Protein AF-A0A552ZB97-F1 (afdb_monomer_lite)

Sequence (66 aa):
MDANERIALDDWADQDLLTKSEAAERLVVEIDETVAKIEAGQGSDMLERRLAGMREALANFRGEDG

Radius of gyration: 17.7 Å; chains: 1; bounding box: 38×46×33 Å

Secondary structure (DSSP, 8-state):
--S-----GGGGTTS-PPPHHHHHHHHHHHHHHHHHHIIIII--HHHHHHHHHHHHHHHHHHHTT-

pLDDT: mean 82.61, std 18.8, range [42.44, 98.06]

Structure (mmCIF, N/CA/C/O backbone):
data_AF-A0A552ZB97-F1
#
_entry.id   AF-A0A552ZB97-F1
#
loop_
_atom_site.group_PDB
_atom_site.id
_atom_site.type_symbol
_atom_site.label_atom_id
_atom_site.label_alt_id
_atom_site.label_comp_id
_atom_site.label_asym_id
_atom_site.label_entity_id
_atom_site.label_seq_id
_atom_site.pdbx_PDB_ins_code
_atom_site.Cartn_x
_atom_site.Cartn_y
_atom_site.Cartn_z
_atom_site.occupancy
_atom_site.B_iso_or_equiv
_atom_site.auth_seq_id
_atom_site.auth_comp_id
_atom_site.auth_asym_id
_atom_site.auth_atom_id
_atom_site.pdbx_PDB_model_num
ATOM 1 N N . MET A 1 1 ? 24.747 34.540 -3.635 1.00 42.88 1 MET A N 1
ATOM 2 C CA . MET A 1 1 ? 24.087 33.234 -3.454 1.00 42.88 1 MET A CA 1
ATOM 3 C C . MET A 1 1 ? 23.214 33.049 -4.675 1.00 42.88 1 MET A C 1
ATOM 5 O O . MET A 1 1 ? 22.152 33.653 -4.749 1.00 42.88 1 MET A O 1
ATOM 9 N N . ASP A 1 2 ? 23.754 32.382 -5.691 1.00 43.47 2 ASP A N 1
ATOM 10 C CA . ASP A 1 2 ? 23.123 32.256 -7.002 1.00 43.47 2 ASP A CA 1
ATOM 11 C C . ASP A 1 2 ? 21.951 31.274 -6.957 1.00 43.47 2 ASP A C 1
ATOM 13 O O . ASP A 1 2 ? 22.095 30.125 -6.549 1.00 43.47 2 ASP A O 1
ATOM 17 N N . ALA A 1 3 ? 20.783 31.740 -7.400 1.00 55.31 3 ALA A N 1
ATOM 18 C CA . ALA A 1 3 ? 19.533 30.989 -7.507 1.00 55.31 3 ALA A CA 1
ATOM 19 C C . ALA A 1 3 ? 19.536 30.056 -8.732 1.00 55.31 3 ALA A C 1
ATOM 21 O O . ALA A 1 3 ? 18.647 30.115 -9.580 1.00 55.31 3 ALA A O 1
ATOM 22 N N . ASN A 1 4 ? 20.588 29.248 -8.873 1.00 52.31 4 ASN A N 1
ATOM 23 C CA . ASN A 1 4 ? 20.775 28.374 -10.029 1.00 52.31 4 ASN A CA 1
ATOM 24 C C . ASN A 1 4 ? 21.284 26.981 -9.655 1.00 52.31 4 ASN A C 1
ATOM 26 O O . ASN A 1 4 ? 21.899 26.307 -10.478 1.00 52.31 4 ASN A O 1
ATOM 30 N N . GLU A 1 5 ? 20.979 26.531 -8.439 1.00 56.09 5 GLU A N 1
ATOM 31 C CA . GLU A 1 5 ? 21.067 25.123 -8.052 1.00 56.09 5 GLU A CA 1
ATOM 32 C C . GLU A 1 5 ? 19.886 24.368 -8.688 1.00 56.09 5 GLU A C 1
ATOM 34 O O . GLU A 1 5 ? 18.962 23.885 -8.039 1.00 56.09 5 GLU A O 1
ATOM 39 N N . ARG A 1 6 ? 19.862 24.363 -10.026 1.00 58.53 6 ARG A N 1
ATOM 40 C CA . ARG A 1 6 ? 19.066 23.418 -10.798 1.00 58.53 6 ARG A CA 1
ATOM 41 C C . ARG A 1 6 ? 19.704 22.063 -10.537 1.00 58.53 6 ARG A C 1
ATOM 43 O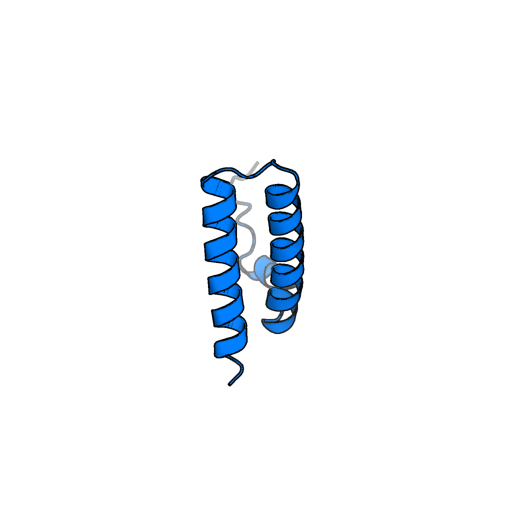 O . ARG A 1 6 ? 20.766 21.794 -11.092 1.00 58.53 6 ARG A O 1
ATOM 50 N N . ILE A 1 7 ? 19.070 21.275 -9.666 1.00 59.91 7 ILE A N 1
ATOM 51 C CA . ILE A 1 7 ? 19.337 19.843 -9.481 1.00 59.91 7 ILE A CA 1
ATOM 52 C C . ILE A 1 7 ? 19.600 19.258 -10.871 1.00 59.91 7 ILE A C 1
ATOM 54 O O . ILE A 1 7 ? 18.784 19.452 -11.783 1.00 59.91 7 ILE A O 1
ATOM 58 N N . ALA A 1 8 ? 20.778 18.664 -11.064 1.00 59.66 8 ALA A N 1
ATOM 59 C CA . ALA A 1 8 ? 21.138 18.089 -12.346 1.00 59.66 8 ALA A CA 1
ATOM 60 C C . ALA A 1 8 ? 20.078 17.037 -12.685 1.00 59.66 8 ALA A C 1
ATOM 62 O O . ALA A 1 8 ? 19.733 16.204 -11.854 1.00 59.66 8 ALA A O 1
ATOM 63 N N . LEU A 1 9 ? 19.541 17.082 -13.906 1.00 55.69 9 LEU A N 1
ATOM 64 C CA . LEU A 1 9 ? 18.536 16.123 -14.391 1.00 55.69 9 LEU A CA 1
ATOM 65 C C . LEU A 1 9 ? 19.013 14.653 -14.262 1.00 55.69 9 LEU A C 1
ATOM 67 O O . LEU A 1 9 ? 18.203 13.736 -14.322 1.00 55.69 9 LEU A O 1
ATOM 71 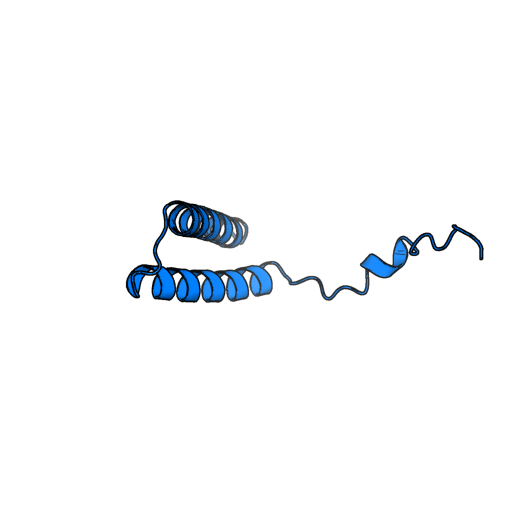N N . ASP A 1 10 ? 20.323 14.469 -14.080 1.00 50.34 10 ASP A N 1
ATOM 72 C CA . ASP A 1 10 ? 21.064 13.217 -13.917 1.00 50.34 10 ASP A CA 1
ATOM 73 C C . ASP A 1 10 ? 20.935 12.589 -12.511 1.00 50.34 10 ASP A C 1
ATOM 75 O O . ASP A 1 10 ? 21.006 11.372 -12.382 1.00 50.34 10 ASP A O 1
ATOM 79 N N . ASP A 1 11 ? 20.625 13.371 -11.467 1.00 51.53 11 ASP A N 1
ATOM 80 C CA . ASP A 1 11 ? 20.516 12.873 -10.077 1.00 51.53 11 ASP A CA 1
ATOM 81 C C . ASP A 1 11 ? 19.233 12.057 -9.812 1.00 51.53 11 ASP A C 1
ATOM 83 O O . ASP A 1 11 ? 19.027 11.528 -8.720 1.00 51.53 11 ASP A O 1
ATOM 87 N N . TRP A 1 12 ? 18.332 11.943 -10.795 1.00 56.12 12 TRP A N 1
ATOM 88 C CA . TRP A 1 12 ? 17.168 11.051 -10.701 1.00 56.12 12 TRP A CA 1
ATOM 89 C C . TRP A 1 12 ? 17.513 9.587 -10.993 1.00 56.12 12 TRP A C 1
ATOM 91 O O . TRP A 1 12 ? 16.760 8.703 -10.589 1.00 56.12 12 TRP A O 1
ATOM 101 N N . ALA A 1 13 ? 18.626 9.324 -11.684 1.00 55.81 13 ALA A N 1
ATOM 102 C CA . ALA A 1 13 ? 19.050 7.968 -12.031 1.00 55.81 13 ALA A CA 1
ATOM 103 C C . ALA A 1 13 ? 19.619 7.190 -10.829 1.00 55.81 13 ALA A C 1
ATOM 105 O O . ALA A 1 13 ? 19.596 5.963 -10.845 1.00 55.81 13 ALA A O 1
ATOM 106 N N . ASP A 1 14 ? 20.057 7.895 -9.779 1.00 53.34 14 ASP A N 1
ATOM 107 C CA . ASP A 1 14 ? 20.587 7.311 -8.538 1.00 53.34 14 ASP A CA 1
ATOM 108 C C . ASP A 1 14 ? 19.494 6.975 -7.501 1.00 53.34 14 ASP A C 1
ATOM 110 O O . ASP A 1 14 ? 19.798 6.521 -6.394 1.00 53.34 14 ASP A O 1
ATOM 114 N N . GLN A 1 15 ? 18.206 7.163 -7.828 1.00 58.50 15 GLN A N 1
ATOM 115 C CA . GLN A 1 15 ? 17.140 6.564 -7.025 1.00 58.50 15 GLN A CA 1
ATOM 116 C C . GLN A 1 15 ? 17.077 5.066 -7.305 1.00 58.50 15 GLN A C 1
ATOM 118 O O . GLN A 1 15 ? 16.911 4.648 -8.447 1.00 58.50 15 GLN A O 1
ATOM 123 N N . ASP A 1 16 ? 17.152 4.266 -6.242 1.00 69.44 16 ASP A N 1
ATOM 124 C CA . ASP A 1 16 ? 16.844 2.838 -6.267 1.00 69.44 16 ASP A CA 1
ATOM 125 C C . ASP A 1 16 ? 15.367 2.654 -6.657 1.00 69.44 16 ASP A C 1
ATOM 127 O O . ASP A 1 16 ? 14.454 2.662 -5.823 1.00 69.44 16 ASP A O 1
ATOM 131 N N . LEU A 1 17 ? 15.115 2.633 -7.967 1.00 78.31 17 LEU A N 1
ATOM 132 C CA . LEU A 1 17 ? 13.796 2.425 -8.533 1.00 78.31 17 LEU A CA 1
ATOM 133 C C . LEU A 1 17 ? 13.451 0.954 -8.352 1.00 78.31 17 LEU A C 1
ATOM 135 O O . LEU A 1 17 ? 14.094 0.078 -8.926 1.00 78.31 17 LEU A O 1
ATOM 139 N N . LEU A 1 18 ? 12.398 0.703 -7.581 1.00 83.44 18 LEU A N 1
ATOM 140 C CA . LEU A 1 18 ? 11.871 -0.641 -7.398 1.00 83.44 18 LEU A CA 1
ATOM 141 C C . LEU A 1 18 ? 11.525 -1.250 -8.756 1.00 83.44 18 LEU A C 1
ATOM 143 O O . LEU A 1 18 ? 10.838 -0.635 -9.582 1.00 83.44 18 LEU A O 1
ATOM 147 N N . THR A 1 19 ? 11.928 -2.498 -8.954 1.00 88.62 19 THR A N 1
ATOM 148 C CA . THR A 1 19 ? 11.356 -3.329 -10.008 1.00 88.62 19 THR A CA 1
ATOM 149 C C . THR A 1 19 ? 9.846 -3.465 -9.799 1.00 88.62 19 THR A C 1
ATOM 151 O O . THR A 1 19 ? 9.323 -3.292 -8.693 1.00 88.62 19 THR A O 1
ATOM 154 N N . LYS A 1 20 ? 9.112 -3.816 -10.863 1.00 88.50 20 LYS A N 1
ATOM 155 C CA . LYS A 1 20 ? 7.664 -4.069 -10.760 1.00 88.50 20 LYS A CA 1
ATOM 156 C C . LYS A 1 20 ? 7.344 -5.106 -9.674 1.00 88.50 20 LYS A C 1
ATOM 158 O O . LYS A 1 20 ? 6.405 -4.908 -8.908 1.00 88.50 20 LYS A O 1
ATOM 163 N N . SER A 1 21 ? 8.149 -6.165 -9.571 1.00 88.69 21 SER A N 1
ATOM 164 C CA . SER A 1 21 ? 7.994 -7.214 -8.557 1.00 88.69 21 SER A CA 1
ATOM 165 C C . SER A 1 21 ? 8.209 -6.681 -7.139 1.00 88.69 21 SER A C 1
ATOM 167 O O . SER A 1 21 ? 7.361 -6.897 -6.277 1.00 88.69 21 SER A O 1
ATOM 169 N N . GLU A 1 22 ? 9.273 -5.910 -6.904 1.00 91.25 22 GLU A N 1
ATOM 170 C CA . GLU A 1 22 ? 9.535 -5.306 -5.590 1.00 91.25 22 GLU A CA 1
ATOM 171 C C . GLU A 1 22 ? 8.452 -4.291 -5.199 1.00 91.25 22 GLU A C 1
ATOM 173 O O . GLU A 1 22 ? 8.029 -4.230 -4.043 1.00 91.25 22 GLU A O 1
ATOM 178 N N . ALA A 1 23 ? 7.949 -3.514 -6.162 1.00 92.12 23 ALA A N 1
ATOM 179 C CA . ALA A 1 23 ? 6.829 -2.607 -5.938 1.00 92.12 23 ALA A CA 1
ATOM 180 C C . ALA A 1 23 ? 5.548 -3.374 -5.566 1.00 92.12 23 ALA A C 1
ATOM 182 O O . ALA A 1 23 ? 4.841 -2.973 -4.639 1.00 92.12 23 ALA A O 1
ATOM 183 N N . ALA A 1 24 ? 5.268 -4.494 -6.239 1.00 93.62 24 ALA A N 1
ATOM 184 C CA . ALA A 1 24 ? 4.121 -5.344 -5.939 1.00 93.62 24 ALA A CA 1
ATOM 185 C C . ALA A 1 24 ? 4.227 -5.991 -4.548 1.00 93.62 24 ALA A C 1
ATOM 187 O O . ALA A 1 24 ? 3.241 -6.008 -3.811 1.00 93.62 24 ALA A O 1
ATOM 188 N N . GLU A 1 25 ? 5.407 -6.476 -4.156 1.00 94.00 25 GLU A N 1
ATOM 189 C CA . GLU A 1 25 ? 5.648 -7.041 -2.822 1.00 94.00 25 GLU A CA 1
ATOM 190 C C . GLU A 1 25 ? 5.433 -6.003 -1.718 1.00 94.00 25 GLU A C 1
ATOM 192 O O . GLU A 1 25 ? 4.703 -6.258 -0.757 1.00 94.00 25 GLU A O 1
ATOM 197 N N . ARG A 1 26 ? 5.986 -4.795 -1.876 1.00 94.69 26 ARG A N 1
ATOM 198 C CA . ARG A 1 26 ? 5.764 -3.705 -0.912 1.00 94.69 26 ARG A CA 1
ATOM 199 C C . ARG A 1 26 ? 4.298 -3.289 -0.848 1.00 94.69 26 ARG A C 1
ATOM 201 O O . ARG A 1 26 ? 3.787 -3.022 0.237 1.00 94.69 26 ARG A O 1
ATOM 208 N N . LEU A 1 27 ? 3.607 -3.276 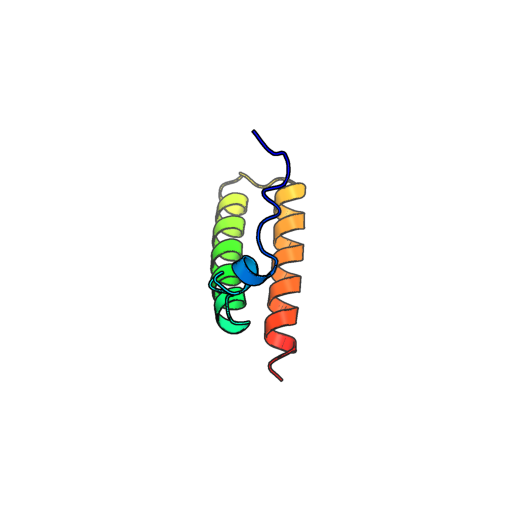-1.987 1.00 96.00 27 LEU A N 1
ATOM 209 C CA . LEU A 1 27 ? 2.184 -2.955 -2.042 1.00 96.00 27 LEU A CA 1
ATOM 210 C C . LEU A 1 27 ? 1.324 -3.996 -1.310 1.00 96.00 27 LEU A C 1
ATOM 212 O O . LEU A 1 27 ? 0.347 -3.618 -0.669 1.00 96.00 27 LEU A O 1
ATOM 216 N N . VAL A 1 28 ? 1.686 -5.283 -1.355 1.00 97.38 28 VAL A N 1
ATOM 217 C CA . VAL A 1 28 ? 1.015 -6.332 -0.563 1.00 97.38 28 VAL A CA 1
ATOM 218 C C . VAL A 1 28 ? 1.130 -6.041 0.934 1.00 97.38 28 VAL A C 1
ATOM 220 O O . VAL A 1 28 ? 0.117 -6.067 1.628 1.00 97.38 28 VAL A O 1
ATOM 223 N N . VAL A 1 29 ? 2.327 -5.695 1.417 1.00 97.75 29 VAL A N 1
ATOM 224 C CA . VAL A 1 29 ? 2.545 -5.368 2.837 1.00 97.75 29 VAL A CA 1
ATOM 225 C C . VAL A 1 29 ? 1.699 -4.164 3.266 1.00 97.75 29 VAL A C 1
ATOM 227 O O . VAL A 1 29 ? 1.013 -4.217 4.284 1.00 97.75 29 VAL A O 1
ATOM 230 N N . GLU A 1 30 ? 1.673 -3.095 2.466 1.00 97.50 30 GLU A N 1
ATOM 231 C CA . GLU A 1 30 ? 0.868 -1.899 2.758 1.00 97.50 30 GLU A CA 1
ATOM 232 C C . GLU A 1 30 ? -0.646 -2.206 2.772 1.00 97.50 30 GLU A C 1
ATOM 234 O O . GLU A 1 30 ? -1.400 -1.653 3.585 1.00 97.50 30 GLU A O 1
ATOM 239 N N . ILE A 1 31 ? -1.108 -3.099 1.888 1.00 98.06 31 ILE A N 1
ATOM 240 C CA . ILE A 1 31 ? -2.494 -3.584 1.876 1.00 98.06 31 ILE A CA 1
ATOM 241 C C . ILE A 1 31 ? -2.815 -4.305 3.186 1.00 98.06 31 ILE A C 1
ATOM 243 O O . ILE A 1 31 ? -3.831 -3.975 3.799 1.00 98.06 31 ILE A O 1
ATOM 247 N N . ASP A 1 32 ? -1.962 -5.229 3.632 1.00 98.06 32 ASP A N 1
ATOM 248 C CA . ASP A 1 32 ? -2.175 -5.988 4.869 1.00 98.06 32 ASP A CA 1
ATOM 249 C C . ASP A 1 32 ? -2.208 -5.071 6.098 1.00 98.06 32 ASP A C 1
ATOM 251 O O . ASP A 1 32 ? -3.122 -5.158 6.921 1.00 98.06 32 ASP A O 1
ATOM 255 N N . GLU A 1 33 ? -1.285 -4.112 6.193 1.00 97.62 33 GLU A N 1
ATOM 256 C CA . GLU A 1 33 ? -1.296 -3.115 7.269 1.00 97.62 33 GLU A CA 1
ATOM 257 C C . GLU A 1 33 ? -2.567 -2.258 7.263 1.00 97.62 33 GLU A C 1
ATOM 259 O O . GLU A 1 33 ? -3.113 -1.908 8.313 1.00 97.62 33 GLU A O 1
ATOM 264 N N . THR A 1 34 ? -3.043 -1.887 6.076 1.00 96.88 34 THR A N 1
ATOM 265 C CA . THR A 1 34 ? -4.252 -1.073 5.929 1.00 96.88 34 THR A CA 1
ATOM 266 C C . THR A 1 34 ? -5.501 -1.861 6.305 1.00 96.88 34 THR A C 1
ATOM 268 O O . THR A 1 34 ? -6.375 -1.321 6.984 1.00 96.88 34 THR A O 1
ATOM 271 N N . VAL A 1 35 ? -5.572 -3.138 5.923 1.00 98.00 35 VAL A N 1
ATOM 272 C CA . VAL A 1 3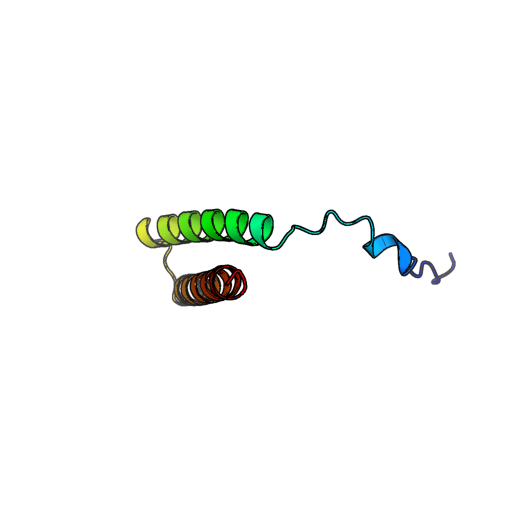5 ? -6.633 -4.055 6.358 1.00 98.00 35 VAL A CA 1
ATOM 273 C C . VAL A 1 35 ? -6.628 -4.173 7.879 1.00 98.00 35 VAL A C 1
ATOM 275 O O . VAL A 1 35 ? -7.664 -3.937 8.494 1.00 98.00 35 VAL A O 1
ATOM 278 N N . ALA A 1 36 ? -5.468 -4.414 8.494 1.00 97.81 36 ALA A N 1
ATOM 279 C CA . ALA A 1 36 ? -5.355 -4.525 9.946 1.00 97.81 36 ALA A CA 1
ATOM 280 C C . ALA A 1 36 ? -5.835 -3.255 10.674 1.00 97.81 36 ALA A C 1
ATOM 282 O O . ALA A 1 36 ? -6.529 -3.342 11.686 1.00 97.81 36 ALA A O 1
ATOM 283 N N . LYS A 1 37 ? -5.531 -2.060 10.145 1.00 96.56 37 LYS A N 1
ATOM 284 C CA . LYS A 1 37 ? -6.039 -0.783 10.688 1.00 96.56 37 LYS A CA 1
ATOM 285 C C . LYS A 1 37 ? -7.563 -0.681 10.593 1.00 96.56 37 LYS A C 1
ATOM 287 O O . LYS A 1 37 ? -8.204 -0.229 11.541 1.00 96.56 37 LYS A O 1
ATOM 292 N N . ILE A 1 38 ? -8.149 -1.096 9.470 1.00 97.00 38 ILE A N 1
ATOM 293 C CA . ILE A 1 38 ? -9.609 -1.106 9.293 1.00 97.00 38 ILE A CA 1
ATOM 294 C C . ILE A 1 38 ? -10.255 -2.082 10.284 1.00 97.00 38 ILE A C 1
ATOM 296 O O . ILE A 1 38 ? -11.190 -1.701 10.986 1.00 97.00 38 ILE A O 1
ATOM 300 N N . GLU A 1 39 ? -9.720 -3.298 10.404 1.00 96.38 39 GLU A N 1
ATOM 301 C CA . GLU A 1 39 ? -10.209 -4.327 11.331 1.00 96.38 39 GLU A CA 1
ATOM 302 C C . GLU A 1 39 ? -10.066 -3.919 12.803 1.00 96.38 39 GLU A C 1
ATOM 304 O O . GLU A 1 39 ? -10.931 -4.230 13.620 1.00 96.38 39 GLU A O 1
ATOM 309 N N . ALA A 1 40 ? -9.032 -3.143 13.140 1.00 97.06 40 ALA A N 1
ATOM 310 C CA . ALA A 1 40 ? -8.855 -2.543 14.461 1.00 97.06 40 ALA A CA 1
ATOM 311 C C . ALA A 1 40 ? -9.848 -1.398 14.763 1.00 97.06 40 ALA A C 1
ATOM 313 O O . ALA A 1 40 ? -9.746 -0.750 15.806 1.00 97.06 40 ALA A O 1
ATOM 314 N N . GLY A 1 41 ? -10.797 -1.116 13.863 1.00 95.31 41 GLY A N 1
ATOM 315 C CA . GLY A 1 41 ? -11.797 -0.061 14.025 1.00 95.31 41 GLY A CA 1
ATOM 316 C C . GLY A 1 41 ? -11.284 1.339 13.686 1.00 95.31 41 GLY A C 1
ATOM 317 O O . GLY A 1 41 ? -11.959 2.321 13.980 1.00 95.31 41 GLY A O 1
ATOM 318 N N . GLN A 1 42 ? -10.113 1.451 13.051 1.00 94.94 42 GLN A N 1
ATOM 319 C CA . GLN A 1 42 ? -9.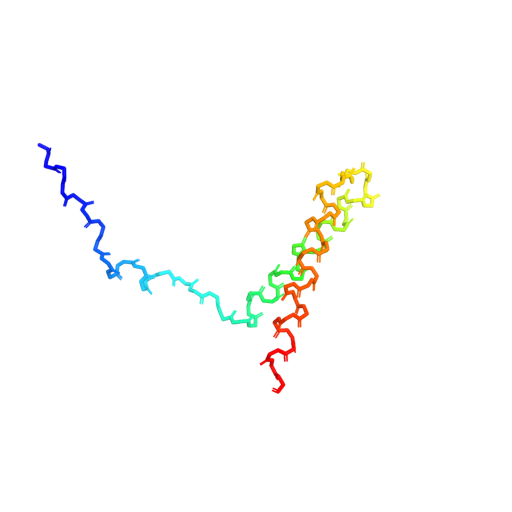576 2.717 12.532 1.00 94.94 42 GLN A CA 1
ATOM 320 C C . GLN A 1 42 ? -9.995 2.958 11.070 1.00 94.94 42 GLN A C 1
ATOM 322 O O . GLN A 1 42 ? -9.418 3.799 10.375 1.00 94.94 42 GLN A O 1
ATOM 327 N N . GLY A 1 43 ? -10.991 2.203 10.597 1.00 90.56 43 GLY A N 1
ATOM 328 C CA . GLY A 1 43 ? -11.590 2.355 9.280 1.00 90.56 43 GLY A CA 1
ATOM 329 C C . GLY A 1 43 ? -12.238 3.727 9.115 1.00 90.56 43 GLY A C 1
ATOM 330 O O . GLY A 1 43 ? -12.996 4.193 9.961 1.00 90.56 43 GLY A O 1
ATOM 331 N N . SER A 1 44 ? -11.917 4.380 8.005 1.00 95.38 44 SER A N 1
ATOM 332 C CA . SER A 1 44 ? -12.622 5.563 7.518 1.00 95.38 44 SER A CA 1
ATOM 333 C C . SER A 1 44 ? -12.925 5.359 6.041 1.00 95.38 44 SER A C 1
ATOM 335 O O . SER A 1 44 ? -12.165 4.669 5.359 1.00 95.38 44 SER A O 1
ATOM 337 N N . ASP A 1 45 ? -13.956 6.022 5.518 1.00 96.06 45 ASP A N 1
ATOM 338 C CA . ASP A 1 45 ? -14.311 5.964 4.092 1.00 96.06 45 ASP A CA 1
ATOM 339 C C . ASP A 1 45 ? -13.113 6.247 3.172 1.00 96.06 45 ASP A C 1
ATOM 341 O O . ASP A 1 45 ? -12.995 5.695 2.077 1.00 96.06 45 ASP A O 1
ATOM 345 N N . MET A 1 46 ? -12.206 7.128 3.606 1.00 95.88 46 MET A N 1
ATOM 346 C CA . MET A 1 46 ? -10.980 7.431 2.873 1.00 95.88 46 MET A CA 1
ATOM 347 C C . MET A 1 46 ? -9.990 6.259 2.901 1.00 95.88 46 MET A C 1
ATOM 349 O O . MET A 1 46 ? -9.394 5.938 1.874 1.00 95.88 46 MET A O 1
ATOM 353 N N . LEU A 1 47 ? -9.817 5.609 4.055 1.00 95.44 47 LEU A N 1
ATOM 354 C CA . LEU A 1 47 ? -8.922 4.460 4.207 1.00 95.44 47 LEU A CA 1
ATOM 355 C C . LEU A 1 47 ? -9.427 3.245 3.415 1.00 95.44 47 LEU A C 1
ATOM 357 O O . LEU A 1 47 ? -8.639 2.567 2.762 1.00 95.44 47 LEU A O 1
ATOM 361 N N . GLU A 1 48 ? -10.740 3.025 3.396 1.00 96.75 48 GLU A N 1
ATOM 362 C CA . GLU A 1 48 ? -11.378 1.968 2.606 1.00 96.75 48 GLU A CA 1
ATOM 363 C C . GLU A 1 48 ? -11.253 2.219 1.098 1.00 96.75 48 GLU A C 1
ATOM 365 O O . GLU A 1 48 ? -10.889 1.315 0.342 1.00 96.75 48 GLU A O 1
ATOM 370 N N . ARG A 1 49 ? -11.463 3.464 0.643 1.00 97.69 49 ARG A N 1
ATOM 371 C CA . ARG A 1 49 ? -11.214 3.841 -0.760 1.00 97.69 49 ARG A CA 1
ATOM 372 C C . ARG A 1 49 ? -9.750 3.671 -1.148 1.00 97.69 49 ARG A C 1
ATOM 374 O O . ARG A 1 49 ? -9.460 3.183 -2.240 1.00 97.69 49 ARG A O 1
ATOM 381 N N . ARG A 1 50 ? -8.826 4.038 -0.257 1.00 97.00 50 ARG A N 1
ATOM 382 C CA . ARG A 1 50 ? -7.391 3.826 -0.472 1.00 97.00 50 ARG A CA 1
ATOM 383 C C . ARG A 1 50 ? -7.077 2.337 -0.609 1.00 97.00 50 ARG A C 1
ATOM 385 O O . ARG A 1 50 ? -6.369 1.963 -1.538 1.00 97.00 50 ARG A O 1
ATOM 392 N N . LEU A 1 51 ? -7.633 1.492 0.259 1.00 98.00 51 LEU A N 1
ATOM 393 C CA . LEU A 1 51 ? -7.480 0.039 0.172 1.00 98.00 51 LEU A CA 1
ATOM 394 C C . LEU A 1 51 ? -7.976 -0.510 -1.173 1.00 98.00 51 LEU A C 1
ATOM 396 O O . LEU A 1 51 ? -7.290 -1.328 -1.785 1.00 98.00 51 LEU A O 1
ATOM 400 N N . ALA A 1 52 ? -9.130 -0.042 -1.655 1.00 97.25 52 ALA A N 1
ATOM 401 C CA . ALA A 1 52 ? -9.652 -0.441 -2.960 1.00 97.25 52 ALA A CA 1
ATOM 402 C C . ALA A 1 52 ? -8.685 -0.078 -4.103 1.00 97.25 52 ALA A C 1
ATOM 404 O O . ALA A 1 52 ? -8.361 -0.939 -4.919 1.00 97.25 52 ALA A O 1
ATOM 405 N N . GLY A 1 53 ? -8.155 1.151 -4.114 1.00 97.81 53 GLY A N 1
ATOM 406 C CA . GLY A 1 53 ? -7.175 1.582 -5.117 1.00 97.81 53 GLY A CA 1
ATOM 407 C C . GLY A 1 53 ? -5.862 0.793 -5.063 1.00 97.81 53 GLY A C 1
ATOM 408 O O . GLY A 1 53 ? -5.322 0.419 -6.099 1.00 97.81 53 GLY A O 1
ATOM 409 N N . MET A 1 54 ? -5.368 0.468 -3.865 1.00 97.69 54 MET A N 1
ATOM 410 C CA . MET A 1 54 ? -4.161 -0.355 -3.714 1.00 97.69 54 MET A CA 1
ATOM 411 C C . MET A 1 54 ? -4.365 -1.777 -4.250 1.00 97.69 54 MET A C 1
ATOM 413 O O . MET A 1 54 ? -3.480 -2.316 -4.912 1.00 97.69 54 MET A O 1
ATOM 417 N N . ARG A 1 55 ? -5.541 -2.378 -4.029 1.00 97.31 55 ARG A N 1
ATOM 418 C CA . ARG A 1 55 ? -5.877 -3.700 -4.584 1.00 97.31 55 ARG A CA 1
ATOM 419 C C . ARG A 1 55 ? -5.955 -3.687 -6.110 1.00 97.31 55 ARG A C 1
ATOM 421 O O . ARG A 1 55 ? -5.479 -4.630 -6.736 1.00 97.31 55 ARG A O 1
ATOM 428 N N . GLU A 1 56 ? -6.519 -2.634 -6.697 1.00 97.19 56 GLU A N 1
ATOM 429 C CA . GLU A 1 56 ? -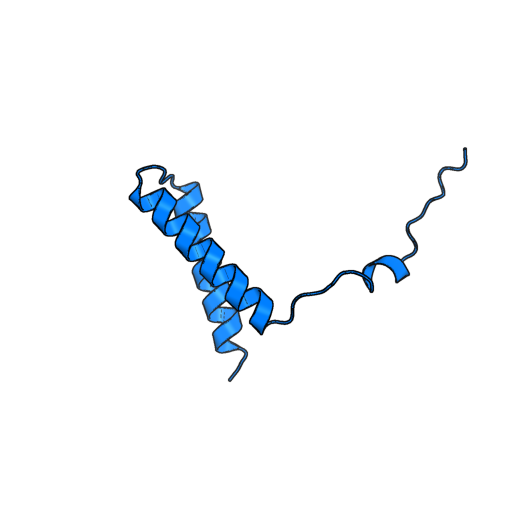6.547 -2.456 -8.153 1.00 97.19 56 GLU A CA 1
ATOM 430 C C . GLU A 1 56 ? -5.130 -2.313 -8.726 1.00 97.19 56 GLU A C 1
ATOM 432 O O . GLU A 1 56 ? -4.768 -3.020 -9.662 1.00 97.19 56 GLU A O 1
ATOM 437 N N . ALA A 1 57 ? -4.287 -1.479 -8.112 1.00 95.12 57 ALA A N 1
ATOM 438 C CA . ALA A 1 57 ? -2.893 -1.324 -8.524 1.00 95.12 57 ALA A CA 1
ATOM 439 C C . ALA A 1 57 ? -2.109 -2.648 -8.446 1.00 95.12 57 ALA A C 1
ATOM 441 O O . ALA A 1 57 ? -1.362 -2.979 -9.366 1.00 95.12 57 ALA A O 1
ATOM 442 N N . LEU A 1 58 ? -2.321 -3.447 -7.395 1.00 95.00 58 LEU A N 1
ATOM 443 C CA . LEU A 1 58 ? -1.702 -4.768 -7.268 1.00 95.00 58 LEU A CA 1
ATOM 444 C C . LEU A 1 58 ? -2.190 -5.744 -8.347 1.00 95.00 58 LEU A C 1
ATOM 446 O O . LEU A 1 58 ? -1.398 -6.530 -8.868 1.00 95.00 58 LEU A O 1
ATOM 450 N N . ALA A 1 59 ? -3.482 -5.707 -8.682 1.00 93.00 59 ALA A N 1
ATOM 451 C CA . ALA A 1 59 ? -4.033 -6.508 -9.770 1.00 93.00 59 ALA A CA 1
ATOM 452 C C . ALA A 1 59 ? -3.410 -6.119 -11.118 1.00 93.00 59 ALA A C 1
ATOM 454 O O . ALA A 1 59 ? -3.073 -7.008 -11.895 1.00 93.00 59 ALA A O 1
ATOM 455 N N . ASN A 1 60 ? -3.182 -4.825 -11.356 1.00 92.00 60 ASN A N 1
ATOM 456 C CA . ASN A 1 60 ? -2.501 -4.348 -12.558 1.00 92.00 60 ASN A CA 1
ATOM 457 C C . ASN A 1 60 ? -1.055 -4.850 -12.620 1.00 92.00 60 ASN A C 1
ATOM 459 O O . ASN A 1 60 ? -0.662 -5.395 -13.644 1.00 92.00 60 ASN A O 1
ATOM 463 N N . PHE A 1 61 ? -0.290 -4.771 -11.522 1.00 87.75 61 PHE A N 1
ATOM 464 C CA . PHE A 1 61 ? 1.069 -5.327 -11.503 1.00 87.75 61 PHE A CA 1
ATOM 465 C C . PHE A 1 61 ? 1.087 -6.818 -11.850 1.00 87.75 61 PHE A C 1
ATOM 467 O O . PHE A 1 61 ? 1.851 -7.232 -12.708 1.00 87.75 61 PHE A O 1
ATOM 474 N N . ARG A 1 62 ? 0.190 -7.612 -11.254 1.00 85.75 62 ARG A N 1
ATOM 475 C CA . ARG A 1 62 ? 0.115 -9.063 -11.496 1.00 85.75 62 ARG A CA 1
ATOM 476 C C . ARG A 1 62 ? -0.457 -9.440 -12.866 1.00 85.75 62 ARG A C 1
ATOM 478 O O . ARG A 1 62 ? -0.199 -10.540 -13.338 1.00 85.75 62 ARG A O 1
ATOM 485 N N . GLY A 1 63 ? -1.276 -8.575 -13.462 1.00 76.25 63 GLY A N 1
ATOM 486 C CA . GLY A 1 63 ? -1.887 -8.783 -14.776 1.00 76.25 63 GLY A CA 1
ATOM 487 C C . GLY A 1 63 ? -0.977 -8.404 -15.946 1.00 76.25 63 GLY A C 1
ATOM 488 O O . GLY A 1 63 ? -1.177 -8.911 -17.043 1.00 76.25 63 GLY A O 1
ATOM 489 N N . GLU A 1 64 ? 0.020 -7.545 -15.718 1.00 58.41 64 GLU A N 1
ATOM 490 C CA . GLU A 1 64 ? 1.029 -7.164 -16.717 1.00 58.41 64 GLU A CA 1
ATOM 491 C C . GLU A 1 64 ? 2.241 -8.115 -16.783 1.00 58.41 64 GLU A C 1
ATOM 493 O O . GLU A 1 64 ? 3.082 -7.955 -17.664 1.00 58.41 64 GLU A O 1
ATOM 498 N N . ASP A 1 65 ? 2.334 -9.094 -15.879 1.00 52.00 65 ASP A N 1
ATOM 499 C CA . ASP A 1 65 ? 3.370 -10.143 -15.860 1.00 52.00 65 ASP A CA 1
ATOM 500 C C . ASP A 1 65 ? 2.983 -11.404 -16.684 1.00 52.00 65 ASP A C 1
ATOM 502 O O . ASP A 1 65 ? 3.621 -12.452 -16.555 1.00 52.00 65 ASP A O 1
ATOM 506 N N . GLY A 1 66 ? 1.927 -11.324 -17.511 1.00 42.44 66 GLY A N 1
ATOM 507 C CA . GLY A 1 66 ? 1.399 -12.415 -18.353 1.00 42.44 66 GLY A CA 1
ATOM 508 C C . GLY A 1 66 ? 1.752 -12.318 -19.833 1.00 42.44 66 GLY A C 1
ATOM 509 O O . GLY A 1 66 ? 1.700 -11.197 -20.386 1.00 42.44 66 GLY A O 1
#

Foldseek 3Di:
DDPPPPPPPVVVVPPPDDDLVRVLVVLVVVLVVLVVCVVVVVDDPVSVVVSVVSVVSSVVSVVVVD